Protein AF-A0A6A5ZNI5-F1 (afdb_monomer_lite)

Sequence (81 aa):
MDPNGRTVGWLNTASSLTALNQIKVSVGFDRPNHRWADVNGDGLVDFIWVDKHTGNVEFWENNWFTPSIGSSMNWIGYPSS

InterPro domains:
  IPR028994 Integrin alpha, N-terminal [SSF69318] (13-63)

Foldseek 3Di:
DDQQQFDWAWDDDPPDTHTDGGQDDRPRDGPVQWDWDDPPPPPDIKIWGADPVPRFIKIWDFPDQDDDDVHRTDTDIDGDD

Organism: NCBI:txid690887

Structure (mmCIF, N/CA/C/O backbone):
data_AF-A0A6A5ZNI5-F1
#
_entry.id   AF-A0A6A5ZNI5-F1
#
loop_
_atom_site.group_PDB
_atom_site.id
_atom_site.type_symbol
_atom_site.label_atom_id
_atom_site.label_alt_id
_atom_site.label_comp_id
_atom_site.label_asym_id
_atom_site.label_entity_id
_atom_site.label_seq_id
_atom_site.pdbx_PDB_ins_code
_atom_site.Cartn_x
_atom_site.Cartn_y
_atom_site.Cartn_z
_atom_site.occupancy
_atom_site.B_iso_or_equiv
_atom_site.auth_seq_id
_atom_site.auth_comp_id
_atom_site.auth_asym_id
_atom_site.auth_atom_id
_atom_site.pdbx_PDB_model_num
ATOM 1 N N . MET A 1 1 ? -4.654 -9.121 -3.382 1.00 62.72 1 MET A N 1
ATOM 2 C CA . MET A 1 1 ? -4.837 -9.210 -1.916 1.00 62.72 1 MET A CA 1
ATOM 3 C C . MET A 1 1 ? -5.740 -10.394 -1.611 1.00 62.72 1 MET A C 1
ATOM 5 O O . MET A 1 1 ? -6.653 -10.636 -2.396 1.00 62.72 1 MET A O 1
ATOM 9 N N . ASP A 1 2 ? -5.486 -11.104 -0.515 1.00 69.38 2 ASP A N 1
ATOM 10 C CA . ASP A 1 2 ? -6.235 -12.270 -0.019 1.00 69.38 2 ASP A CA 1
ATOM 11 C C . ASP A 1 2 ? -7.158 -11.872 1.149 1.00 69.38 2 ASP A C 1
ATOM 13 O O . ASP A 1 2 ? -6.881 -10.863 1.798 1.00 69.38 2 ASP A O 1
ATOM 17 N N . PRO A 1 3 ? -8.265 -12.608 1.422 1.00 64.81 3 PRO A N 1
ATOM 18 C CA . PRO A 1 3 ? -9.228 -12.340 2.513 1.00 64.81 3 PRO A CA 1
ATOM 19 C C . PRO A 1 3 ? -8.600 -12.028 3.871 1.00 64.81 3 PRO A C 1
ATOM 21 O O . PRO A 1 3 ? -9.109 -11.194 4.604 1.00 64.81 3 PRO A O 1
ATOM 24 N N . ASN A 1 4 ? -7.463 -12.650 4.166 1.00 61.88 4 ASN A N 1
ATOM 25 C CA . ASN A 1 4 ? -6.719 -12.477 5.405 1.00 61.88 4 ASN A CA 1
ATOM 26 C C . ASN A 1 4 ? -5.781 -11.256 5.414 1.00 61.88 4 ASN A C 1
ATOM 28 O O . ASN A 1 4 ? -4.961 -11.173 6.317 1.00 61.88 4 ASN A O 1
ATOM 32 N N . GLY A 1 5 ? -5.817 -10.369 4.414 1.00 63.38 5 GLY A N 1
ATOM 33 C CA . GLY A 1 5 ? -4.964 -9.176 4.326 1.00 63.38 5 GLY A CA 1
ATOM 34 C C . GLY A 1 5 ? -3.575 -9.408 3.716 1.00 63.38 5 GLY A C 1
ATOM 35 O O . GLY A 1 5 ? -2.809 -8.455 3.568 1.00 63.38 5 GLY A O 1
ATOM 36 N N . ARG A 1 6 ? -3.228 -10.641 3.308 1.00 71.31 6 ARG A N 1
ATOM 37 C CA . ARG A 1 6 ? -1.988 -10.894 2.556 1.00 71.31 6 ARG A CA 1
ATOM 38 C C . ARG A 1 6 ? -2.031 -10.153 1.223 1.00 71.31 6 ARG A C 1
ATOM 40 O O . ARG A 1 6 ? -2.976 -10.296 0.443 1.00 71.31 6 ARG A O 1
ATOM 47 N N . THR A 1 7 ? -0.974 -9.399 0.934 1.00 70.44 7 THR A N 1
ATOM 48 C CA . THR A 1 7 ? -0.861 -8.656 -0.321 1.00 70.44 7 THR A CA 1
ATOM 49 C C . THR A 1 7 ? 0.332 -9.139 -1.129 1.00 70.44 7 THR A C 1
ATOM 51 O O . THR A 1 7 ? 1.456 -9.198 -0.635 1.00 70.44 7 THR A O 1
ATOM 54 N N . VAL A 1 8 ? 0.059 -9.463 -2.390 1.00 69.75 8 VAL A N 1
ATOM 55 C CA . VAL A 1 8 ? 1.046 -9.654 -3.453 1.00 69.75 8 VAL A CA 1
ATOM 56 C C . VAL A 1 8 ? 0.910 -8.507 -4.448 1.00 69.75 8 VAL A C 1
ATOM 58 O O . VAL A 1 8 ? -0.187 -7.955 -4.583 1.00 69.75 8 VAL A O 1
ATOM 61 N N . GLY A 1 9 ? 1.990 -8.136 -5.123 1.00 65.50 9 GLY A N 1
ATOM 62 C CA . GLY A 1 9 ? 1.969 -7.023 -6.067 1.00 65.50 9 GLY A CA 1
ATOM 63 C C . GLY A 1 9 ? 3.147 -7.046 -7.024 1.00 65.50 9 GLY A C 1
ATOM 64 O O . GLY A 1 9 ? 4.067 -7.846 -6.889 1.00 65.50 9 GLY A O 1
ATOM 65 N N . TRP A 1 10 ? 3.107 -6.160 -8.009 1.00 63.06 10 TRP A N 1
ATOM 66 C CA . TRP A 1 10 ? 4.190 -5.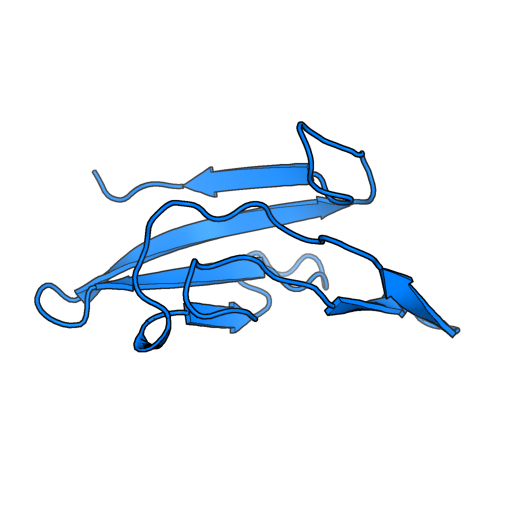981 -8.968 1.00 63.06 10 TRP A CA 1
ATOM 67 C C . TRP A 1 10 ? 4.932 -4.688 -8.641 1.00 63.06 10 TRP A C 1
ATOM 69 O O . TRP A 1 10 ? 4.305 -3.652 -8.430 1.00 63.06 10 TRP A O 1
ATOM 79 N N . LEU A 1 11 ? 6.262 -4.747 -8.608 1.00 61.94 11 LEU A N 1
ATOM 80 C CA . LEU A 1 11 ? 7.092 -3.553 -8.654 1.00 61.94 11 LEU A CA 1
ATOM 81 C C . LEU A 1 11 ? 7.039 -2.994 -10.066 1.00 61.94 11 LEU A C 1
ATOM 83 O O . LEU A 1 11 ? 7.492 -3.657 -10.996 1.00 61.94 11 LEU A O 1
ATOM 87 N N . ASN A 1 12 ? 6.551 -1.770 -10.201 1.00 57.62 12 ASN A N 1
ATOM 88 C CA . ASN A 1 12 ? 6.720 -0.993 -11.414 1.00 57.62 12 ASN A CA 1
ATOM 89 C C . ASN A 1 12 ? 7.969 -0.116 -11.268 1.00 57.62 12 ASN A C 1
ATOM 91 O O . ASN A 1 12 ? 7.942 0.881 -10.551 1.00 57.62 12 ASN A O 1
ATOM 95 N N . THR A 1 13 ? 9.080 -0.508 -11.889 1.00 56.94 13 THR A N 1
ATOM 96 C CA . THR A 1 13 ? 10.233 0.383 -12.063 1.00 56.94 13 THR A CA 1
ATOM 97 C C . THR A 1 13 ? 10.072 1.179 -13.355 1.00 56.94 13 THR A C 1
ATOM 99 O O . THR A 1 13 ? 9.286 0.816 -14.225 1.00 56.94 13 THR A O 1
ATOM 102 N N . ALA A 1 14 ? 10.881 2.226 -13.536 1.00 50.25 14 ALA A N 1
ATOM 103 C CA . ALA A 1 14 ? 10.916 3.009 -14.775 1.00 50.25 14 ALA A CA 1
ATOM 104 C C . ALA A 1 14 ? 11.177 2.174 -16.053 1.00 50.25 14 ALA A C 1
ATOM 106 O O . ALA A 1 14 ? 11.015 2.682 -17.160 1.00 50.25 14 ALA A O 1
ATOM 107 N N . SER A 1 15 ? 11.593 0.911 -15.918 1.00 54.59 15 SER A N 1
ATOM 108 C CA . SER A 1 15 ? 11.974 0.038 -17.030 1.00 54.59 15 SER A CA 1
ATOM 109 C C . SER A 1 15 ? 11.411 -1.387 -16.968 1.00 54.59 15 SER A C 1
ATOM 111 O O . SER A 1 15 ? 11.628 -2.142 -17.914 1.00 54.59 15 SER A O 1
ATOM 113 N N . SER A 1 16 ? 10.712 -1.795 -15.902 1.00 46.72 16 SER A N 1
ATOM 114 C CA . SER A 1 16 ? 10.229 -3.176 -15.767 1.00 46.72 16 SER A CA 1
ATOM 115 C C . SER A 1 16 ? 9.091 -3.332 -14.759 1.00 46.72 16 SER A C 1
ATOM 117 O O . SER A 1 16 ? 9.080 -2.703 -13.703 1.00 46.72 16 SER A O 1
ATOM 119 N N . LEU A 1 17 ? 8.184 -4.267 -15.052 1.00 52.69 17 LEU A N 1
ATOM 120 C CA . LEU A 1 17 ? 7.235 -4.819 -14.089 1.00 52.69 17 LEU A CA 1
ATOM 121 C C . LEU A 1 17 ? 7.796 -6.127 -13.524 1.00 52.69 17 LEU A C 1
ATOM 123 O O . LEU A 1 17 ? 7.758 -7.167 -14.182 1.00 52.69 17 LEU A O 1
ATOM 127 N N . THR A 1 18 ? 8.298 -6.092 -12.294 1.00 62.44 18 THR A N 1
ATOM 128 C CA . THR A 1 18 ? 8.798 -7.287 -11.601 1.00 62.44 18 THR A CA 1
ATOM 129 C C . THR A 1 18 ? 7.730 -7.801 -10.646 1.00 62.44 18 THR A C 1
ATOM 131 O O . THR A 1 18 ? 7.319 -7.095 -9.728 1.00 62.44 18 THR A O 1
ATOM 134 N N . ALA A 1 19 ? 7.275 -9.042 -10.836 1.00 55.91 19 ALA A N 1
ATOM 135 C CA . ALA A 1 19 ? 6.387 -9.689 -9.876 1.00 55.91 19 ALA A CA 1
ATOM 136 C C . ALA A 1 19 ? 7.112 -9.864 -8.540 1.00 55.91 19 ALA A C 1
ATOM 138 O O . ALA A 1 19 ? 8.148 -10.525 -8.463 1.00 55.91 19 ALA A O 1
ATOM 139 N N . LEU A 1 20 ? 6.561 -9.272 -7.489 1.00 62.25 20 LEU A N 1
ATOM 140 C CA . LEU A 1 20 ? 6.996 -9.525 -6.130 1.00 62.25 20 LEU A CA 1
ATOM 141 C C . LEU A 1 20 ? 6.029 -10.526 -5.513 1.00 62.25 20 LEU A C 1
ATOM 143 O O . LEU A 1 20 ? 4.831 -10.503 -5.791 1.00 62.25 20 LEU A O 1
ATOM 147 N N . ASN A 1 21 ? 6.559 -11.410 -4.671 1.00 71.12 21 ASN A N 1
ATOM 148 C CA . ASN A 1 21 ? 5.754 -12.370 -3.925 1.00 71.12 21 ASN A CA 1
ATOM 149 C C . ASN A 1 21 ? 4.884 -11.628 -2.892 1.00 71.12 21 ASN A C 1
ATOM 151 O O . ASN A 1 21 ? 3.969 -10.891 -3.236 1.00 71.12 21 ASN A O 1
ATOM 155 N N . GLN A 1 22 ? 5.128 -11.811 -1.598 1.00 67.12 22 GLN A N 1
ATOM 156 C CA . GLN A 1 22 ? 4.384 -11.089 -0.575 1.00 67.12 22 GLN A CA 1
ATOM 157 C C . GLN A 1 22 ? 5.007 -9.710 -0.353 1.00 67.12 22 GLN A C 1
ATOM 159 O O . GLN A 1 22 ? 6.064 -9.602 0.262 1.00 67.12 22 GLN A O 1
ATOM 164 N N . ILE A 1 23 ? 4.342 -8.664 -0.842 1.00 69.75 23 ILE A N 1
ATOM 165 C CA . ILE A 1 23 ? 4.825 -7.283 -0.707 1.00 69.75 23 ILE A CA 1
ATOM 166 C C . ILE A 1 23 ? 4.569 -6.711 0.681 1.00 69.75 23 ILE A C 1
ATOM 168 O O . ILE A 1 23 ? 5.370 -5.920 1.165 1.00 69.75 23 ILE A O 1
ATOM 172 N N . LYS A 1 24 ? 3.500 -7.158 1.349 1.00 65.88 24 LYS A N 1
ATOM 173 C CA . LYS A 1 24 ? 3.171 -6.767 2.720 1.00 65.88 24 LYS A CA 1
ATOM 174 C C . LYS A 1 24 ? 2.490 -7.918 3.458 1.00 65.88 24 LYS A C 1
ATOM 176 O O . LYS A 1 24 ? 1.556 -8.551 2.941 1.00 65.88 24 LYS A O 1
ATOM 181 N N . VAL A 1 25 ? 2.969 -8.202 4.666 1.00 65.44 25 VAL A N 1
ATOM 182 C CA . VAL A 1 25 ? 2.289 -9.089 5.618 1.00 65.44 25 VAL A CA 1
ATOM 183 C C . VAL A 1 25 ? 0.958 -8.491 6.060 1.00 65.44 25 VAL A C 1
ATOM 185 O O . VAL A 1 25 ? 0.798 -7.272 6.127 1.00 65.44 25 VAL A O 1
ATOM 188 N N . SER A 1 26 ? -0.011 -9.360 6.341 1.00 64.56 26 SER A N 1
ATOM 189 C CA . SER A 1 26 ? -1.292 -8.905 6.867 1.00 64.56 26 SER A CA 1
ATOM 190 C C . SER A 1 26 ? -1.100 -8.220 8.214 1.00 64.56 26 SER A C 1
ATOM 192 O O . SER A 1 26 ? -0.409 -8.745 9.084 1.00 64.56 26 SER A O 1
ATOM 194 N N . VAL A 1 27 ? -1.741 -7.068 8.373 1.00 62.88 27 VAL A N 1
ATOM 195 C CA . VAL A 1 27 ? -1.801 -6.305 9.625 1.00 62.88 27 VAL A CA 1
ATOM 196 C C . VAL A 1 27 ? -3.085 -6.594 10.418 1.00 62.88 27 VAL A C 1
ATOM 198 O O . VAL A 1 27 ? -3.390 -5.897 11.371 1.00 62.88 27 VAL A O 1
ATOM 201 N N . GLY A 1 28 ? -3.831 -7.650 10.064 1.00 58.88 28 GLY A N 1
ATOM 202 C CA . GLY A 1 28 ? -5.040 -8.063 10.793 1.00 58.88 28 GLY A CA 1
ATOM 203 C C . GLY A 1 28 ? -6.287 -7.227 10.489 1.00 58.88 28 GLY A C 1
ATOM 204 O O . GLY A 1 28 ? -7.322 -7.434 11.116 1.00 58.88 28 GLY A O 1
ATOM 205 N N . PHE A 1 29 ? -6.206 -6.321 9.512 1.00 61.12 29 PHE A N 1
ATOM 206 C CA . PHE A 1 29 ? -7.295 -5.429 9.139 1.00 61.12 29 PHE A CA 1
ATOM 207 C C . PHE A 1 29 ? -8.124 -5.942 7.954 1.00 61.12 29 PHE A C 1
ATOM 209 O O . PHE A 1 29 ? -7.621 -6.577 7.021 1.00 61.12 29 PHE A O 1
ATOM 216 N N . ASP A 1 30 ? -9.423 -5.650 8.010 1.00 59.53 30 ASP A N 1
ATOM 217 C CA . ASP A 1 30 ? -10.4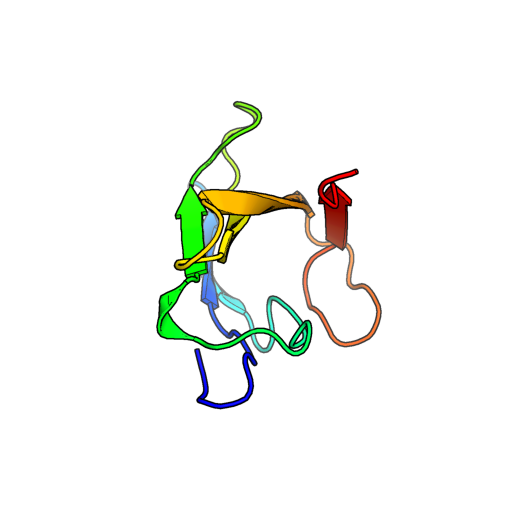28 -6.106 7.056 1.00 59.53 30 ASP A CA 1
ATOM 218 C C . ASP A 1 30 ? -10.208 -5.498 5.655 1.00 59.53 30 ASP A C 1
ATOM 220 O O . ASP A 1 30 ? -10.044 -4.286 5.487 1.00 59.53 30 ASP A O 1
ATOM 224 N N . ARG A 1 31 ? -10.277 -6.340 4.612 1.00 58.22 31 ARG A N 1
ATOM 225 C CA . ARG A 1 31 ? -9.984 -5.979 3.207 1.00 58.22 31 ARG A CA 1
ATOM 226 C C . ARG A 1 31 ? -10.663 -4.739 2.609 1.00 58.22 31 ARG A C 1
ATOM 228 O O . ARG A 1 31 ? -10.006 -4.113 1.775 1.00 58.22 31 ARG A O 1
ATOM 235 N N . PRO A 1 32 ? -11.948 -4.418 2.873 1.00 62.28 32 PRO A N 1
ATOM 236 C CA . PRO A 1 32 ? -12.644 -3.377 2.107 1.00 62.28 32 PRO A CA 1
ATOM 237 C C . PRO A 1 32 ? -12.108 -1.959 2.348 1.00 62.28 32 PRO A C 1
ATOM 239 O O . PRO A 1 32 ? -12.447 -1.044 1.603 1.00 62.28 32 PRO A O 1
ATOM 242 N N . ASN A 1 33 ? -11.248 -1.790 3.348 1.00 68.06 33 ASN A N 1
ATOM 243 C CA . ASN A 1 33 ? -10.774 -0.496 3.818 1.00 68.06 33 ASN A CA 1
ATOM 244 C C . ASN A 1 33 ? -9.355 -0.148 3.342 1.00 68.06 33 ASN A C 1
ATOM 246 O O . ASN A 1 33 ? -8.796 0.863 3.760 1.00 68.06 33 ASN A O 1
ATOM 250 N N . HIS A 1 34 ? -8.767 -0.972 2.473 1.00 73.94 34 HIS A N 1
ATOM 25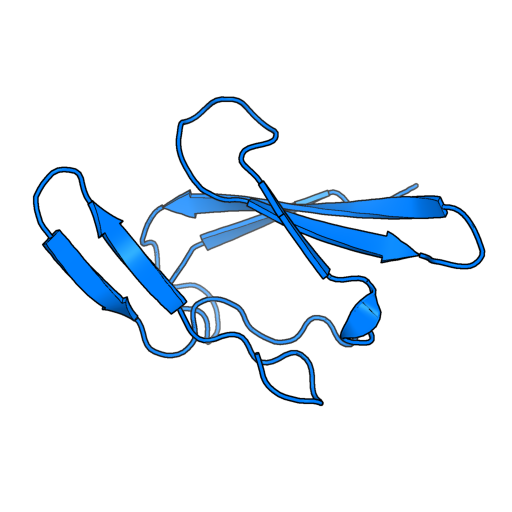1 C CA . HIS A 1 34 ? -7.406 -0.776 1.984 1.00 73.94 34 HIS A CA 1
ATOM 252 C C . HIS A 1 34 ? -7.351 0.103 0.730 1.00 73.94 34 HIS A C 1
ATOM 254 O O . HIS A 1 34 ? -8.080 -0.125 -0.242 1.00 73.94 34 HIS A O 1
ATOM 260 N N . ARG A 1 35 ? -6.440 1.077 0.725 1.00 78.25 35 ARG A N 1
ATOM 261 C CA . ARG A 1 35 ? -6.118 1.946 -0.414 1.00 78.25 35 ARG A CA 1
ATOM 262 C C . ARG A 1 35 ? -4.613 1.923 -0.689 1.00 78.25 35 ARG A C 1
ATOM 264 O O . ARG A 1 35 ? -3.820 1.579 0.182 1.00 78.25 35 ARG A O 1
ATOM 271 N N . TRP A 1 36 ? -4.260 2.282 -1.919 1.00 74.62 36 TRP A N 1
ATOM 272 C CA . TRP A 1 36 ? -2.886 2.383 -2.403 1.00 74.62 36 TRP A CA 1
ATOM 273 C C . TRP A 1 36 ? -2.718 3.748 -3.060 1.00 74.62 36 TRP A C 1
ATOM 275 O O . TRP A 1 36 ? -3.447 4.047 -4.009 1.00 74.62 36 TRP A O 1
ATOM 285 N N . ALA A 1 37 ? -1.821 4.573 -2.532 1.00 78.06 37 ALA A N 1
ATOM 286 C CA . ALA A 1 37 ? -1.508 5.899 -3.057 1.00 78.06 37 ALA A CA 1
ATOM 287 C C . ALA A 1 37 ? -0.123 6.327 -2.560 1.00 78.06 37 ALA A C 1
ATOM 289 O O . ALA A 1 37 ? 0.294 5.867 -1.508 1.00 78.06 37 ALA A O 1
ATOM 290 N N . ASP A 1 38 ? 0.557 7.188 -3.309 1.00 79.38 38 ASP A N 1
ATOM 291 C CA . ASP A 1 38 ? 1.744 7.908 -2.835 1.00 79.38 38 ASP A CA 1
ATOM 292 C C . ASP A 1 38 ? 1.268 9.042 -1.911 1.00 79.38 38 ASP A C 1
ATOM 294 O O . ASP A 1 38 ? 0.561 9.949 -2.371 1.00 79.38 38 ASP A O 1
ATOM 298 N N . VAL A 1 39 ? 1.547 8.942 -0.606 1.00 80.69 39 VAL A N 1
ATOM 299 C CA . VAL A 1 39 ? 1.090 9.931 0.391 1.00 80.69 39 VAL A CA 1
ATOM 300 C C . VAL A 1 39 ? 2.192 10.877 0.851 1.00 80.69 39 VAL A C 1
ATOM 302 O O . VAL A 1 39 ? 1.875 11.959 1.350 1.00 80.69 39 VAL A O 1
ATOM 305 N N . ASN A 1 40 ? 3.460 10.498 0.686 1.00 78.25 40 ASN A N 1
ATOM 306 C CA . ASN A 1 40 ? 4.614 11.274 1.144 1.00 78.25 40 ASN A CA 1
ATOM 307 C C . ASN A 1 40 ? 5.335 12.022 -0.004 1.00 78.25 40 ASN A C 1
ATOM 309 O O . ASN A 1 40 ? 6.161 12.899 0.261 1.00 78.25 40 ASN A O 1
ATOM 313 N N . GLY A 1 41 ? 4.979 11.745 -1.263 1.00 79.56 41 GLY A N 1
ATOM 314 C CA . GLY A 1 41 ? 5.508 12.388 -2.463 1.00 79.56 41 GLY A CA 1
ATOM 315 C C . GLY A 1 41 ? 6.860 11.847 -2.932 1.00 79.56 41 GLY A C 1
ATOM 316 O O . GLY A 1 41 ? 7.553 12.546 -3.678 1.00 79.56 41 GLY A O 1
ATOM 317 N N . ASP A 1 42 ? 7.267 10.654 -2.494 1.00 79.00 42 ASP A N 1
ATOM 318 C CA . ASP A 1 42 ? 8.547 10.038 -2.871 1.00 79.00 42 ASP A CA 1
ATOM 319 C C . ASP A 1 42 ? 8.492 9.249 -4.197 1.00 79.00 42 ASP A C 1
ATOM 321 O O . ASP A 1 42 ? 9.528 8.799 -4.704 1.00 79.00 42 ASP A O 1
ATOM 325 N N . GLY A 1 43 ? 7.304 9.140 -4.803 1.00 75.12 43 GLY A N 1
ATOM 326 C CA . GLY A 1 43 ? 7.063 8.420 -6.050 1.00 75.12 43 GLY A CA 1
ATOM 327 C C . GLY A 1 43 ? 6.868 6.911 -5.877 1.00 75.12 43 GLY A C 1
ATOM 328 O O . GLY A 1 43 ? 6.763 6.197 -6.883 1.00 75.12 43 GLY A O 1
ATOM 329 N N . LEU A 1 44 ? 6.825 6.406 -4.643 1.00 77.19 44 LEU A N 1
ATOM 330 C CA . LEU A 1 44 ? 6.512 5.023 -4.301 1.00 77.19 44 LEU A CA 1
ATOM 331 C C . LEU A 1 44 ? 5.050 4.904 -3.859 1.00 77.19 44 LEU A C 1
ATOM 333 O O . LEU A 1 44 ? 4.413 5.846 -3.408 1.00 77.19 44 LEU A O 1
ATOM 337 N N . VAL A 1 45 ? 4.474 3.714 -4.045 1.00 77.31 45 VAL A N 1
ATOM 338 C CA . VAL A 1 45 ? 3.097 3.462 -3.609 1.00 77.31 45 VAL A CA 1
ATOM 339 C C . VAL A 1 45 ? 3.075 3.048 -2.140 1.00 77.31 45 VAL A C 1
ATOM 341 O O . VAL A 1 45 ? 3.660 2.021 -1.777 1.00 77.31 45 VAL A O 1
ATOM 344 N N . ASP A 1 46 ? 2.341 3.804 -1.330 1.00 81.88 46 ASP A N 1
ATOM 345 C CA . ASP A 1 46 ? 2.126 3.529 0.087 1.00 81.88 46 ASP A CA 1
ATOM 346 C C . ASP A 1 46 ? 0.833 2.747 0.316 1.00 81.88 46 ASP A C 1
ATOM 348 O O . ASP A 1 46 ? -0.061 2.665 -0.541 1.00 81.88 46 ASP A O 1
ATOM 352 N N . PHE A 1 47 ? 0.733 2.141 1.496 1.00 80.94 47 PHE A N 1
ATOM 353 C CA . PHE A 1 47 ? -0.428 1.362 1.899 1.00 80.94 47 PHE A CA 1
ATOM 354 C C . PHE A 1 47 ? -1.234 2.110 2.952 1.00 80.94 47 PHE A C 1
ATOM 356 O O . PHE A 1 47 ? -0.693 2.516 3.974 1.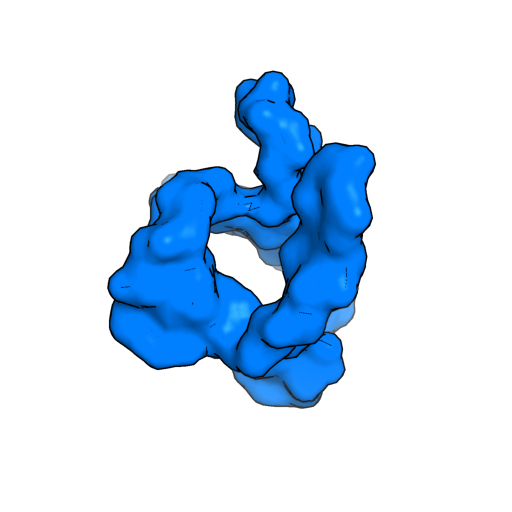00 80.94 47 PHE A O 1
ATOM 363 N N . ILE A 1 48 ? -2.540 2.238 2.737 1.00 80.44 48 ILE A N 1
ATOM 364 C CA . ILE A 1 48 ? -3.438 2.981 3.623 1.00 80.44 48 ILE A CA 1
ATOM 365 C C . ILE A 1 48 ? -4.574 2.060 4.058 1.00 80.44 48 ILE A C 1
ATOM 367 O O . ILE A 1 48 ? -5.175 1.363 3.235 1.00 80.44 48 ILE A O 1
ATOM 371 N N . TRP A 1 49 ? -4.909 2.100 5.340 1.00 82.06 49 TRP A N 1
ATOM 372 C CA . TRP A 1 49 ? -6.127 1.537 5.899 1.00 82.06 49 TRP A CA 1
ATOM 373 C C . TRP A 1 49 ? -7.001 2.657 6.469 1.00 82.06 49 TRP A C 1
ATOM 375 O O . TRP A 1 49 ? -6.509 3.555 7.147 1.00 82.06 49 TRP A O 1
ATOM 385 N N . VAL A 1 50 ? -8.302 2.606 6.177 1.00 80.25 50 VAL A N 1
ATOM 386 C CA . VAL A 1 50 ? -9.278 3.590 6.666 1.00 80.25 50 VAL A CA 1
ATOM 387 C C . VAL A 1 50 ? -10.401 2.884 7.414 1.00 80.25 50 VAL A C 1
ATOM 389 O O . VAL A 1 50 ? -11.159 2.124 6.814 1.00 80.25 50 VAL A O 1
ATOM 392 N N . ASP A 1 51 ? -10.570 3.153 8.703 1.00 78.38 51 ASP A N 1
ATOM 393 C CA . ASP A 1 51 ? -11.719 2.656 9.453 1.00 78.38 51 ASP A CA 1
ATOM 394 C C . ASP A 1 51 ? -13.016 3.246 8.875 1.00 78.38 51 ASP A C 1
ATOM 396 O O . ASP A 1 51 ? -13.247 4.453 8.891 1.00 78.38 51 ASP A O 1
ATOM 400 N N . LYS A 1 52 ? -13.898 2.387 8.359 1.00 76.88 52 LYS A N 1
ATOM 401 C CA . LYS A 1 52 ? -15.162 2.808 7.732 1.00 76.88 52 LYS A CA 1
ATOM 402 C C . LYS A 1 52 ? -16.198 3.378 8.709 1.00 76.88 52 LYS A C 1
ATOM 404 O O . LYS A 1 52 ? -17.179 3.963 8.259 1.00 76.88 52 LYS A O 1
ATOM 409 N N . HIS A 1 53 ? -16.042 3.140 10.008 1.00 79.44 53 HIS A N 1
ATOM 410 C CA . HIS A 1 53 ? -16.973 3.581 11.044 1.00 79.44 53 HIS A CA 1
ATOM 411 C C . HIS A 1 53 ? -16.492 4.862 11.723 1.00 79.44 53 HIS A C 1
ATOM 413 O O . HIS A 1 53 ? -17.319 5.714 12.036 1.00 79.44 53 HIS A O 1
ATOM 419 N N . THR A 1 54 ? -15.183 5.002 11.948 1.00 81.88 54 THR A N 1
ATOM 420 C CA . THR A 1 54 ? -14.611 6.172 12.639 1.00 81.88 54 THR A CA 1
ATOM 421 C C . THR A 1 54 ? -13.941 7.168 11.695 1.00 81.88 54 THR A C 1
ATOM 423 O O . THR A 1 54 ? -13.781 8.329 12.055 1.00 81.88 54 THR A O 1
ATOM 426 N N . GLY A 1 55 ? -13.569 6.743 10.486 1.00 79.56 55 GLY A N 1
ATOM 427 C CA . GLY A 1 55 ? -12.759 7.535 9.563 1.00 79.56 55 GLY A CA 1
ATOM 428 C C . GLY A 1 55 ? -11.278 7.596 9.944 1.00 79.56 55 GLY A C 1
ATOM 429 O O . GLY A 1 55 ? -10.533 8.330 9.297 1.00 79.56 55 GLY A O 1
ATOM 430 N N . ASN A 1 56 ? -10.841 6.847 10.965 1.00 82.31 56 ASN A N 1
ATOM 431 C CA . ASN A 1 56 ? -9.436 6.797 11.364 1.00 82.31 56 ASN A CA 1
ATOM 432 C C . ASN A 1 56 ? -8.582 6.251 10.224 1.00 82.31 56 ASN A C 1
ATOM 434 O O . ASN A 1 56 ? -8.956 5.279 9.566 1.00 82.31 56 ASN A O 1
ATOM 438 N N . VAL A 1 57 ? -7.430 6.875 10.008 1.00 80.06 57 VAL A N 1
ATOM 439 C CA . VAL A 1 57 ? -6.497 6.495 8.953 1.00 80.06 57 VAL A CA 1
ATOM 440 C C . VAL A 1 57 ? -5.211 6.008 9.591 1.00 80.06 57 VAL A C 1
ATOM 442 O O . VAL A 1 57 ? -4.593 6.722 10.376 1.00 80.06 57 VAL A O 1
ATOM 445 N N . GLU A 1 58 ? -4.801 4.809 9.203 1.00 83.69 58 GLU A N 1
ATOM 446 C CA . GLU A 1 58 ? -3.456 4.297 9.434 1.00 83.69 58 GLU A CA 1
ATOM 447 C C . GLU A 1 58 ? -2.792 4.103 8.075 1.00 83.69 58 GLU A C 1
ATOM 449 O O . GLU A 1 58 ? -3.426 3.635 7.124 1.00 83.69 58 GLU A O 1
ATOM 454 N N . PHE A 1 59 ? -1.518 4.454 7.956 1.00 78.94 59 PHE A N 1
ATOM 455 C CA . PHE A 1 59 ? -0.783 4.226 6.717 1.00 78.94 59 PHE A CA 1
ATOM 456 C C . PHE A 1 59 ? 0.621 3.700 6.980 1.00 78.94 59 PHE A C 1
ATOM 458 O O . PHE A 1 59 ? 1.173 3.812 8.077 1.00 78.94 59 PHE A O 1
ATOM 465 N N . TRP A 1 60 ? 1.174 3.067 5.954 1.00 83.62 60 TRP A N 1
ATOM 466 C CA . TRP A 1 60 ? 2.509 2.509 5.948 1.00 83.62 60 TRP A CA 1
ATOM 467 C C . TRP A 1 60 ? 3.239 3.007 4.712 1.00 83.62 60 TRP A C 1
ATOM 469 O O . TRP A 1 60 ? 2.835 2.678 3.595 1.00 83.62 60 TRP A O 1
ATOM 479 N N . GLU A 1 61 ? 4.317 3.751 4.936 1.00 82.19 61 GLU A N 1
ATOM 480 C CA . GLU A 1 61 ? 5.188 4.242 3.873 1.00 82.19 61 GLU A CA 1
ATOM 481 C C . GLU A 1 61 ? 6.091 3.122 3.362 1.00 82.19 61 GLU A C 1
ATOM 483 O O . GLU A 1 61 ? 6.649 2.341 4.150 1.00 82.19 61 GLU A O 1
ATOM 488 N N . ASN A 1 62 ? 6.230 3.040 2.042 1.00 76.69 62 ASN A N 1
ATOM 489 C CA . ASN A 1 62 ? 7.110 2.085 1.387 1.00 76.69 62 ASN A CA 1
ATOM 490 C C . ASN A 1 62 ? 8.546 2.613 1.360 1.00 76.69 62 ASN A C 1
ATOM 492 O O . ASN A 1 62 ? 8.911 3.422 0.518 1.00 76.69 62 ASN A O 1
ATOM 496 N N . ASN A 1 63 ? 9.408 2.087 2.225 1.00 81.81 63 ASN A N 1
ATOM 497 C CA . ASN A 1 63 ? 10.807 2.501 2.297 1.00 81.81 63 ASN A CA 1
ATOM 498 C C . ASN A 1 63 ? 11.735 1.522 1.551 1.00 81.81 63 ASN A C 1
ATOM 500 O O . ASN A 1 63 ? 12.671 0.955 2.127 1.00 81.81 63 ASN A O 1
ATOM 504 N N . TRP A 1 64 ? 11.456 1.330 0.258 1.00 72.06 64 TRP A N 1
ATOM 505 C CA . TRP A 1 64 ? 12.254 0.547 -0.696 1.00 72.06 64 TRP A CA 1
ATOM 506 C C . TRP A 1 64 ? 12.356 -0.973 -0.430 1.00 72.06 64 TRP A C 1
ATOM 508 O O . TRP A 1 64 ? 11.825 -1.544 0.528 1.00 72.06 64 TRP A O 1
ATOM 518 N N . PHE A 1 65 ? 13.067 -1.653 -1.341 1.00 68.25 65 PHE A N 1
ATOM 519 C CA . PHE A 1 65 ? 13.332 -3.099 -1.372 1.00 68.25 65 PHE A CA 1
ATOM 520 C C . PHE A 1 65 ? 14.322 -3.563 -0.308 1.00 68.25 65 PHE A C 1
ATOM 522 O O . PHE A 1 65 ? 15.359 -4.149 -0.616 1.00 68.25 65 PHE A O 1
ATOM 529 N N . THR A 1 66 ? 13.990 -3.335 0.954 1.00 67.81 66 THR A N 1
ATOM 530 C CA . THR A 1 66 ? 14.705 -3.958 2.066 1.00 67.81 66 THR A CA 1
ATOM 531 C C . THR A 1 66 ? 13.789 -5.034 2.643 1.00 67.81 66 THR A C 1
ATOM 533 O O . THR A 1 66 ? 12.811 -4.685 3.303 1.00 67.81 66 THR A O 1
ATOM 536 N N . PRO A 1 67 ? 14.024 -6.332 2.362 1.00 63.50 67 PRO A N 1
ATOM 537 C CA . PRO A 1 67 ? 13.168 -7.399 2.866 1.00 63.50 67 PRO A CA 1
ATOM 538 C C . PRO A 1 67 ? 13.059 -7.310 4.391 1.00 63.50 67 PRO A C 1
ATOM 540 O O . PRO A 1 67 ? 14.073 -7.348 5.088 1.00 63.50 67 PRO A O 1
ATOM 543 N N . SER A 1 68 ? 11.841 -7.192 4.913 1.00 61.34 68 SER A N 1
ATOM 544 C CA . SER A 1 68 ? 11.582 -7.112 6.351 1.00 61.34 68 SER A CA 1
ATOM 545 C C . SER A 1 68 ? 10.520 -8.140 6.729 1.00 61.34 68 SER A C 1
ATOM 547 O O . SER A 1 68 ? 9.518 -8.273 6.038 1.00 61.34 68 SER A O 1
ATOM 549 N N . ILE A 1 69 ? 10.790 -8.932 7.777 1.00 58.75 69 ILE A N 1
ATOM 550 C CA . ILE A 1 69 ? 9.913 -9.947 8.409 1.00 58.75 69 ILE A CA 1
ATOM 551 C C . ILE A 1 69 ? 8.740 -10.408 7.508 1.00 58.75 69 ILE A C 1
ATOM 553 O O . ILE A 1 69 ? 7.606 -9.948 7.630 1.00 58.75 69 ILE A O 1
ATOM 557 N N . GLY A 1 70 ? 9.018 -11.313 6.561 1.00 63.00 70 GLY A N 1
ATOM 558 C CA . GLY A 1 70 ? 7.998 -11.934 5.695 1.00 63.00 70 GLY A CA 1
ATOM 559 C C . GLY A 1 70 ? 7.420 -11.056 4.569 1.00 63.00 70 GLY A C 1
ATOM 560 O O . GLY A 1 70 ? 6.598 -11.540 3.794 1.00 63.00 70 GLY A O 1
ATOM 561 N N . SER A 1 71 ? 7.855 -9.802 4.447 1.00 67.19 71 SER A N 1
ATOM 562 C CA . SER A 1 71 ? 7.538 -8.872 3.357 1.00 67.19 71 SER A CA 1
ATOM 563 C C . SER A 1 71 ? 8.765 -8.648 2.470 1.00 67.19 71 SER A C 1
ATOM 565 O O . SER A 1 71 ? 9.898 -8.573 2.947 1.00 67.19 71 SER A O 1
ATOM 567 N N . SER A 1 72 ? 8.557 -8.505 1.162 1.00 72.19 72 SER A N 1
ATOM 568 C CA . SER A 1 72 ? 9.630 -8.164 0.217 1.00 72.19 72 SER A CA 1
ATOM 569 C C . SER A 1 72 ? 9.992 -6.671 0.200 1.00 72.19 72 SER A C 1
ATOM 571 O O . SER A 1 72 ? 10.908 -6.287 -0.521 1.00 72.19 72 SER A O 1
ATOM 573 N N 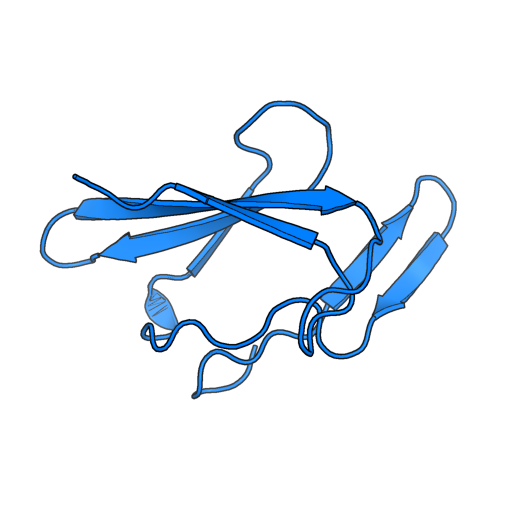. MET A 1 73 ? 9.266 -5.838 0.951 1.00 75.25 73 MET A N 1
ATOM 574 C CA . MET A 1 73 ? 9.451 -4.387 1.072 1.00 75.2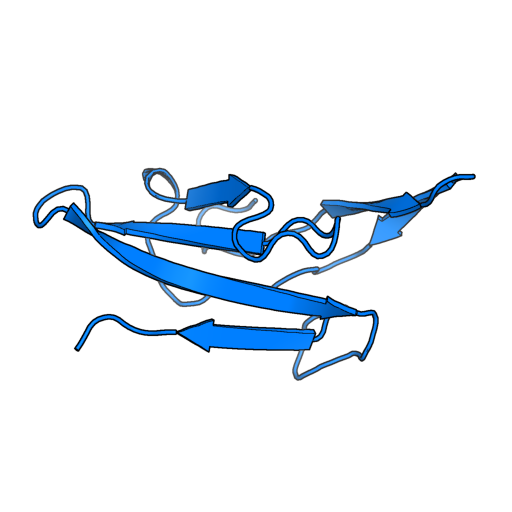5 73 MET A CA 1
ATOM 575 C C . MET A 1 73 ? 9.555 -3.989 2.544 1.00 75.25 73 MET A C 1
ATOM 577 O O . MET A 1 73 ? 8.990 -4.667 3.411 1.00 75.25 73 MET A O 1
ATOM 581 N N . ASN A 1 74 ? 10.235 -2.874 2.806 1.00 79.19 74 ASN A N 1
ATOM 582 C CA . ASN A 1 74 ? 10.262 -2.256 4.122 1.00 79.19 74 ASN A CA 1
ATOM 583 C C . ASN A 1 74 ? 9.076 -1.300 4.281 1.00 79.19 74 ASN A C 1
ATOM 585 O O . ASN A 1 74 ? 8.795 -0.513 3.384 1.00 79.19 74 ASN A O 1
ATOM 589 N N . TRP A 1 75 ? 8.415 -1.352 5.435 1.00 78.50 75 TRP A N 1
ATOM 590 C CA . TRP A 1 75 ? 7.210 -0.572 5.709 1.00 78.50 75 TRP A CA 1
ATOM 591 C C . TRP A 1 75 ? 7.365 0.183 7.025 1.00 78.50 75 TRP A C 1
ATOM 593 O O . TRP A 1 75 ? 7.575 -0.446 8.065 1.00 78.50 75 TRP A O 1
ATOM 603 N N . ILE A 1 76 ? 7.221 1.507 6.994 1.00 82.50 76 ILE A N 1
ATOM 604 C CA . ILE A 1 76 ? 7.208 2.353 8.197 1.00 82.50 76 ILE A CA 1
ATOM 605 C C . ILE A 1 76 ? 5.754 2.696 8.514 1.00 82.50 76 ILE A C 1
ATOM 607 O O . ILE A 1 76 ? 5.078 3.288 7.684 1.00 82.50 76 ILE A O 1
ATOM 611 N N . GLY A 1 77 ? 5.252 2.269 9.677 1.00 81.75 77 GLY A N 1
ATOM 612 C CA . GLY A 1 77 ? 3.848 2.441 10.059 1.00 81.75 77 GLY A CA 1
ATOM 613 C C . GLY A 1 77 ? 3.580 3.706 10.873 1.00 81.75 77 GLY A C 1
ATOM 614 O O . GLY A 1 77 ? 4.323 4.009 11.805 1.00 81.75 77 GLY A O 1
ATOM 615 N N . TYR A 1 78 ? 2.465 4.366 10.565 1.00 81.88 78 TYR A N 1
ATOM 616 C CA . TYR A 1 78 ? 1.963 5.566 11.233 1.00 81.88 78 TYR A CA 1
ATOM 617 C C . TYR A 1 78 ? 0.542 5.296 11.759 1.00 81.88 78 TYR A C 1
ATOM 619 O O . TYR A 1 78 ? -0.433 5.498 11.030 1.00 81.88 78 TYR A O 1
ATOM 627 N N . PRO A 1 79 ? 0.409 4.771 12.993 1.00 77.31 79 PRO A N 1
ATOM 628 C CA . PRO A 1 79 ? -0.892 4.489 13.592 1.00 77.31 79 PRO A CA 1
ATOM 629 C C . PRO A 1 79 ? -1.594 5.780 14.030 1.00 77.31 79 PRO A C 1
ATOM 631 O O . PRO A 1 79 ? -0.941 6.742 14.445 1.00 77.31 79 PRO A O 1
ATOM 634 N N . SER A 1 80 ? -2.928 5.793 13.982 1.00 68.38 80 SER A N 1
ATOM 635 C CA . SER A 1 80 ? -3.718 6.874 14.576 1.00 68.38 80 SER A CA 1
ATOM 636 C C . SER A 1 80 ? -3.573 6.851 16.101 1.00 68.38 80 SER A C 1
ATOM 638 O O . SER A 1 80 ? -3.659 5.781 16.704 1.00 68.38 80 SER A O 1
ATOM 640 N N . SER A 1 81 ? -3.343 8.023 16.700 1.00 61.66 81 SER A N 1
ATOM 641 C CA . SER A 1 81 ? -3.229 8.239 18.152 1.00 61.66 81 SER A CA 1
ATOM 642 C C . SER A 1 81 ? -4.493 7.894 18.927 1.00 61.66 81 SER A C 1
ATOM 644 O O . SER A 1 81 ? -5.578 8.258 18.417 1.00 61.66 81 SER A O 1
#

pLDDT: mean 70.63, std 9.26, range [46.72, 83.69]

Secondary structure (DSSP, 8-state):
--TTS-EEEEEEETTEEEEEEEEE---S--GGGEEEE-SSSSSSPEEEEE-TTT--EEEEEE--S--BTTBSS-EEEE---

Radius of gyration: 12.65 Å; chains: 1; bounding box: 32×25×35 Å